Protein AF-A0A6N6MH25-F1 (afdb_monomer_lite)

InterPro domains:
  IPR009937 Putative Actinobacterial Holin-X, holin superfamily III [PF07332] (38-151)

Secondary structure (DSSP, 8-state):
--------------------GGG-S---------HHHHHHHHHHHHHHHHHHHHHHHHHHHHHHHHHHHHHHHHHHHHHHHHHHHHHHHHHHHHHHHHHHHT-HHHHHHHHHHHHHHHHHHHHHHHHHHHHHHSS--HHHHHHHHHHHHHHHTT-

Organism: NCBI:txid2615211

Sequence (155 aa):
MPGAGRAASHRPHRGTLMVDRSQAGRAPERALPSRWSLLAEALRAGGDLIGKELKLFQVEADGNLRAIAALIARFGFALILLVGGLLLLVLALVRAIGALIGSQALAALGVGGAFAAVTGIFLVLGLRRMSLDNLAPRRTERQLTRDAELVGAGE

Structure (mmCIF, N/CA/C/O backbone):
data_AF-A0A6N6MH25-F1
#
_entry.id   AF-A0A6N6MH25-F1
#
loop_
_atom_site.group_PDB
_atom_site.id
_atom_site.type_symbol
_atom_site.label_atom_id
_atom_site.label_alt_id
_atom_site.label_comp_id
_atom_site.label_asym_id
_atom_site.label_entity_id
_atom_site.label_seq_id
_atom_site.pdbx_PDB_ins_code
_atom_site.Cartn_x
_atom_site.Cartn_y
_atom_site.Cartn_z
_atom_site.occupancy
_atom_site.B_iso_or_equiv
_atom_site.auth_seq_id
_atom_site.auth_comp_id
_atom_site.auth_asym_id
_atom_site.auth_atom_id
_atom_site.pdbx_PDB_model_num
ATOM 1 N N . MET A 1 1 ? -8.049 3.208 -76.709 1.00 46.19 1 MET A N 1
ATOM 2 C CA . MET A 1 1 ? -7.773 3.736 -78.062 1.00 46.19 1 MET A CA 1
ATOM 3 C C . MET A 1 1 ? -6.367 4.334 -78.073 1.00 46.19 1 MET A C 1
ATOM 5 O O . MET A 1 1 ? -6.030 4.990 -77.095 1.00 46.19 1 MET A O 1
ATOM 9 N N . PRO A 1 2 ? -5.544 4.018 -79.086 1.00 49.69 2 PRO A N 1
ATOM 10 C CA . PRO A 1 2 ? -4.097 4.246 -79.138 1.00 49.69 2 PRO A CA 1
ATOM 11 C C . PRO A 1 2 ? -3.711 5.556 -79.853 1.00 49.69 2 PRO A C 1
ATOM 13 O O . PRO A 1 2 ? -4.458 6.049 -80.690 1.00 49.69 2 PRO A O 1
ATOM 16 N N . GLY A 1 3 ? -2.504 6.059 -79.587 1.00 51.53 3 GLY A N 1
ATOM 17 C CA . GLY A 1 3 ? -1.786 7.046 -80.411 1.00 51.53 3 GLY A CA 1
ATOM 18 C C . GLY A 1 3 ? -0.353 7.173 -79.877 1.00 51.53 3 GLY A C 1
ATOM 19 O O . GLY A 1 3 ? -0.179 7.531 -78.720 1.00 51.53 3 GLY A O 1
ATOM 20 N N . ALA A 1 4 ? 0.685 6.640 -80.538 1.00 56.06 4 ALA A N 1
ATOM 21 C CA . ALA A 1 4 ? 1.393 7.221 -81.695 1.00 56.06 4 ALA A CA 1
ATOM 22 C C . ALA A 1 4 ? 1.761 8.695 -81.423 1.00 56.06 4 ALA A C 1
ATOM 24 O O . ALA A 1 4 ? 0.868 9.506 -81.240 1.00 56.06 4 ALA A O 1
ATOM 25 N N . GLY A 1 5 ? 3.007 9.161 -81.353 1.00 52.62 5 GLY A N 1
ATOM 26 C CA . GLY A 1 5 ? 4.289 8.749 -81.927 1.00 52.62 5 GLY A CA 1
ATOM 27 C C . GLY A 1 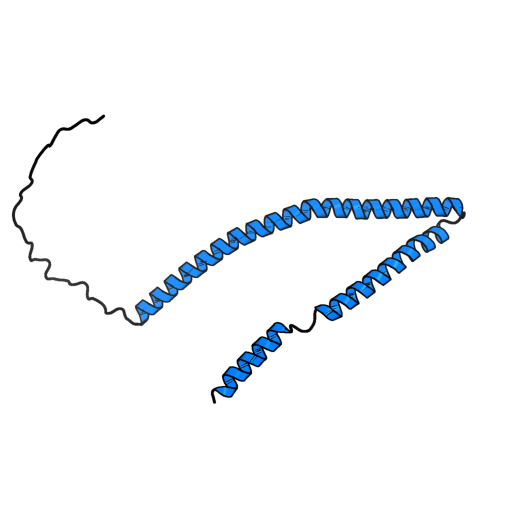5 ? 5.012 10.037 -82.385 1.00 52.62 5 GLY A C 1
ATOM 28 O O . GLY A 1 5 ? 4.321 11.000 -82.710 1.00 52.62 5 GLY A O 1
ATOM 29 N N . ARG A 1 6 ? 6.361 10.013 -82.460 1.00 53.50 6 ARG A N 1
ATOM 30 C CA . ARG A 1 6 ? 7.337 11.046 -82.938 1.00 53.50 6 ARG A CA 1
ATOM 31 C C . ARG A 1 6 ? 8.089 11.770 -81.815 1.00 53.50 6 ARG A C 1
ATOM 33 O O . ARG A 1 6 ? 7.491 12.113 -80.814 1.00 53.50 6 ARG A O 1
ATOM 40 N N . ALA A 1 7 ? 9.372 12.111 -81.916 1.00 56.28 7 ALA A N 1
ATOM 41 C CA . ALA A 1 7 ? 10.464 11.853 -82.862 1.00 56.28 7 ALA A CA 1
ATOM 42 C C . ALA A 1 7 ? 11.756 12.226 -82.095 1.00 56.28 7 ALA A C 1
ATOM 44 O O . ALA A 1 7 ? 11.779 13.221 -81.382 1.00 56.28 7 ALA A O 1
ATOM 45 N N . ALA A 1 8 ? 12.765 11.359 -82.035 1.00 56.19 8 ALA A N 1
ATOM 46 C CA . ALA A 1 8 ? 14.024 11.513 -82.769 1.00 56.19 8 ALA A CA 1
ATOM 47 C C . ALA A 1 8 ? 14.574 12.956 -82.852 1.00 56.19 8 ALA A C 1
ATOM 49 O O . ALA A 1 8 ? 14.181 13.726 -83.726 1.00 56.19 8 ALA A O 1
ATOM 50 N N . SER A 1 9 ? 15.595 13.261 -82.046 1.00 61.25 9 SER A N 1
ATOM 51 C CA . SER A 1 9 ? 16.661 14.175 -82.461 1.00 61.25 9 SER A CA 1
ATOM 52 C C . SER A 1 9 ? 18.028 13.582 -82.114 1.00 61.25 9 SER A C 1
ATOM 54 O O . SER A 1 9 ? 18.389 13.271 -80.984 1.00 61.25 9 SER A O 1
ATOM 56 N N . HIS A 1 10 ? 18.741 13.345 -83.200 1.00 50.59 10 HIS A N 1
ATOM 57 C CA . HIS A 1 10 ? 20.051 12.752 -83.344 1.00 50.59 10 HIS A CA 1
ATOM 58 C C . HIS A 1 10 ? 21.098 13.858 -83.162 1.00 50.59 10 HIS A C 1
ATOM 60 O O . HIS A 1 10 ? 20.983 14.874 -83.843 1.00 50.59 10 HIS A O 1
ATOM 66 N N . ARG A 1 11 ? 22.157 13.650 -82.364 1.00 57.56 11 ARG A N 1
ATOM 67 C CA . ARG A 1 11 ? 23.504 14.173 -82.678 1.00 57.56 11 ARG A CA 1
ATOM 68 C C . ARG A 1 11 ? 24.608 13.256 -82.129 1.00 57.56 11 ARG A C 1
ATOM 70 O O . ARG A 1 11 ? 24.576 12.923 -80.948 1.00 57.56 11 ARG A O 1
ATOM 77 N N . PRO A 1 12 ? 25.570 12.839 -82.974 1.00 58.12 12 PRO A N 1
ATOM 78 C CA . PRO A 1 12 ? 26.699 12.009 -82.580 1.00 58.12 12 PRO A CA 1
ATOM 79 C C . PRO A 1 12 ? 27.914 12.877 -82.224 1.00 58.12 12 PRO A C 1
ATOM 81 O O . PRO A 1 12 ? 28.310 13.738 -83.008 1.00 58.12 12 PRO A O 1
ATOM 84 N N . HIS A 1 13 ? 28.558 12.607 -81.090 1.00 58.47 13 HIS A N 1
ATOM 85 C CA . HIS A 1 13 ? 29.911 13.098 -80.829 1.00 58.47 13 HIS A CA 1
ATOM 86 C C . HIS A 1 13 ? 30.906 11.948 -80.963 1.00 58.47 13 HIS A C 1
ATOM 88 O O . HIS A 1 13 ? 31.065 11.107 -80.084 1.00 58.47 13 HIS A O 1
ATOM 94 N N . ARG A 1 14 ? 31.552 11.929 -82.131 1.00 59.34 14 ARG A N 1
ATOM 95 C CA . ARG A 1 14 ? 32.724 11.129 -82.472 1.00 59.34 14 ARG A CA 1
ATOM 96 C C . ARG A 1 14 ? 33.949 12.028 -82.288 1.00 59.34 14 ARG A C 1
ATOM 98 O O . ARG A 1 14 ? 34.214 12.876 -83.132 1.00 59.34 14 ARG A O 1
ATOM 105 N N . GLY A 1 15 ? 34.656 11.850 -81.179 1.00 54.72 15 GLY A N 1
ATOM 106 C CA . GLY A 1 15 ? 36.048 12.266 -80.983 1.00 54.72 15 GLY A CA 1
ATOM 107 C C . GLY A 1 15 ? 36.770 11.038 -80.439 1.00 54.72 15 GLY A C 1
ATOM 108 O O . GLY A 1 15 ? 36.525 10.629 -79.315 1.00 54.72 15 GLY A O 1
ATOM 109 N N . THR A 1 16 ? 37.316 10.196 -81.309 1.00 57.75 16 THR A N 1
ATOM 110 C CA . THR A 1 16 ? 38.733 10.221 -81.697 1.00 57.75 16 THR A CA 1
ATOM 111 C C . THR A 1 16 ? 39.652 10.063 -80.488 1.00 57.75 16 THR A C 1
ATOM 113 O O . THR A 1 16 ? 39.986 11.024 -79.811 1.00 57.75 16 THR A O 1
ATOM 116 N N . LEU A 1 17 ? 40.029 8.801 -80.264 1.00 59.94 17 LEU A N 1
ATOM 117 C CA . LEU A 1 17 ? 41.389 8.346 -79.976 1.00 59.94 17 LEU A CA 1
ATOM 118 C C . LEU A 1 17 ? 42.303 9.362 -79.282 1.00 59.94 17 LEU A C 1
ATOM 120 O O . LEU A 1 17 ? 43.058 10.078 -79.932 1.00 59.94 17 LEU A O 1
ATOM 124 N N . MET A 1 18 ? 42.363 9.265 -77.961 1.00 54.91 18 MET A N 1
ATOM 125 C CA . MET A 1 18 ? 43.648 9.316 -77.282 1.00 54.91 18 MET A CA 1
ATOM 126 C C . MET A 1 18 ? 43.574 8.373 -76.088 1.00 54.91 18 MET A C 1
ATOM 128 O O . MET A 1 18 ? 43.106 8.710 -75.006 1.00 54.91 18 MET A O 1
ATOM 132 N N . VAL A 1 19 ? 43.975 7.127 -76.345 1.00 60.50 19 VAL A N 1
ATOM 133 C CA . VAL A 1 19 ? 44.395 6.198 -75.301 1.00 60.50 19 VAL A CA 1
ATOM 134 C C . VAL A 1 19 ? 45.624 6.840 -74.672 1.00 60.50 19 VAL A C 1
ATOM 136 O O . VAL A 1 19 ? 46.734 6.702 -75.186 1.00 60.50 19 VAL A O 1
ATOM 139 N N . ASP A 1 20 ? 45.408 7.599 -73.602 1.00 53.59 20 ASP A N 1
ATOM 140 C CA . ASP A 1 20 ? 46.482 8.022 -72.723 1.00 53.59 20 ASP A CA 1
ATOM 141 C C . ASP A 1 20 ? 47.012 6.770 -72.016 1.00 53.59 20 ASP A C 1
ATOM 143 O O . ASP A 1 20 ? 46.515 6.316 -70.986 1.00 53.59 20 ASP A O 1
ATOM 147 N N . ARG A 1 21 ? 48.011 6.150 -72.647 1.00 61.94 21 ARG A N 1
ATOM 148 C CA . ARG A 1 21 ? 48.748 4.989 -72.136 1.00 61.94 21 ARG A CA 1
ATOM 149 C C . ARG A 1 21 ? 49.720 5.395 -71.008 1.00 61.94 21 ARG A C 1
ATOM 151 O O . ARG A 1 21 ? 50.564 4.599 -70.612 1.00 61.94 21 ARG A O 1
ATOM 158 N N . SER A 1 22 ? 49.567 6.594 -70.444 1.00 58.75 22 SER A N 1
ATOM 159 C CA . SER A 1 22 ? 50.408 7.158 -69.381 1.00 58.75 22 SER A CA 1
ATOM 160 C C . SER A 1 22 ? 49.827 6.985 -67.970 1.00 58.75 22 SER A C 1
ATOM 162 O O . SER A 1 22 ? 50.316 7.603 -67.032 1.00 58.75 22 SER A O 1
ATOM 164 N N . GLN A 1 23 ? 48.828 6.112 -67.780 1.00 55.09 23 GLN A N 1
ATOM 165 C CA . GLN A 1 23 ? 48.409 5.618 -66.454 1.00 55.09 23 GLN A CA 1
ATOM 166 C C . GLN A 1 23 ? 48.879 4.182 -66.152 1.00 55.09 23 GLN A C 1
ATOM 168 O O . GLN A 1 23 ? 48.331 3.495 -65.294 1.00 55.09 23 GLN A O 1
ATOM 173 N N . ALA A 1 24 ? 49.957 3.723 -66.791 1.00 55.56 24 ALA A N 1
ATOM 174 C CA . ALA A 1 24 ? 50.667 2.498 -66.407 1.00 55.56 24 ALA A CA 1
ATOM 175 C C . ALA A 1 24 ? 51.667 2.743 -65.251 1.00 55.56 24 ALA A C 1
ATOM 177 O O . ALA A 1 24 ? 52.807 2.290 -65.298 1.00 55.56 24 ALA A O 1
ATOM 178 N N . GLY A 1 25 ? 51.264 3.504 -64.227 1.00 53.22 25 GLY A N 1
ATOM 179 C CA . GLY A 1 25 ? 52.198 4.062 -63.241 1.00 53.22 25 GLY A CA 1
ATOM 180 C C . GLY A 1 25 ? 51.578 4.415 -61.893 1.00 53.22 25 GLY A C 1
ATOM 181 O O . GLY A 1 25 ? 51.850 5.488 -61.365 1.00 53.22 25 GLY A O 1
ATOM 182 N N . ARG A 1 26 ? 50.710 3.538 -61.382 1.00 55.47 26 ARG A N 1
ATOM 183 C CA . ARG A 1 26 ? 50.430 3.241 -59.962 1.00 55.47 26 ARG A CA 1
ATOM 184 C C . ARG A 1 26 ? 49.136 2.440 -59.936 1.00 55.47 26 ARG A C 1
ATOM 186 O O . ARG A 1 26 ? 48.049 2.979 -59.754 1.00 55.47 26 ARG A O 1
ATOM 193 N N . ALA A 1 27 ? 49.257 1.129 -60.141 1.00 55.00 27 ALA A N 1
ATOM 194 C CA . ALA A 1 27 ? 48.251 0.235 -59.592 1.00 55.00 27 ALA A CA 1
ATOM 195 C C . ALA A 1 27 ? 48.114 0.614 -58.106 1.00 55.00 27 ALA A C 1
ATOM 197 O O . ALA A 1 27 ? 49.155 0.723 -57.450 1.00 55.00 27 ALA A O 1
ATOM 198 N N . PRO A 1 28 ? 46.907 0.870 -57.564 1.00 53.91 28 PRO A N 1
ATOM 199 C CA . PRO A 1 28 ? 46.763 0.821 -56.125 1.00 53.91 28 PRO A CA 1
ATOM 200 C C . PRO A 1 28 ? 47.229 -0.581 -55.769 1.00 53.91 28 PRO A C 1
ATOM 202 O O . PRO A 1 28 ? 46.671 -1.570 -56.253 1.00 53.91 28 PRO A O 1
ATOM 205 N N . GLU A 1 29 ? 48.348 -0.645 -55.058 1.00 52.84 29 GLU A N 1
ATOM 206 C CA . GLU A 1 29 ? 48.833 -1.849 -54.425 1.00 52.84 29 GLU A CA 1
ATOM 207 C C . GLU A 1 29 ? 47.589 -2.478 -53.804 1.00 52.84 29 GLU A C 1
ATOM 209 O O . GLU A 1 29 ? 46.961 -1.884 -52.923 1.00 52.84 29 GLU A O 1
ATOM 214 N N . ARG A 1 30 ? 47.115 -3.598 -54.366 1.00 59.38 30 ARG A N 1
ATOM 215 C CA . ARG A 1 30 ? 46.069 -4.380 -53.721 1.00 59.38 30 ARG A CA 1
ATOM 216 C C . ARG A 1 30 ? 46.771 -4.938 -52.503 1.00 59.38 30 ARG A C 1
ATOM 218 O O . ARG A 1 30 ? 47.299 -6.045 -52.557 1.00 59.38 30 ARG A O 1
ATOM 225 N N . ALA A 1 31 ? 46.861 -4.121 -51.457 1.00 58.78 31 ALA A N 1
ATOM 226 C CA . ALA A 1 31 ? 47.206 -4.553 -50.132 1.00 58.78 31 ALA A CA 1
ATOM 227 C C . ALA A 1 31 ? 46.193 -5.653 -49.862 1.00 58.78 31 ALA A C 1
ATOM 229 O O . ALA A 1 31 ? 45.006 -5.379 -49.676 1.00 58.78 31 ALA A O 1
ATOM 230 N N . LEU A 1 32 ? 46.641 -6.902 -50.014 1.00 61.62 32 LEU A N 1
ATOM 231 C CA . LEU A 1 32 ? 45.874 -8.074 -49.639 1.00 61.62 32 LEU A CA 1
ATOM 232 C C . LEU A 1 32 ? 45.311 -7.725 -48.272 1.00 61.62 32 LEU A C 1
ATOM 234 O O . LEU A 1 32 ? 46.131 -7.374 -47.415 1.00 61.62 32 LEU A O 1
ATOM 238 N N . PRO A 1 33 ? 43.975 -7.682 -48.099 1.00 61.19 33 PRO A N 1
ATOM 239 C CA . PRO A 1 33 ? 43.392 -7.178 -46.874 1.00 61.19 33 PRO A CA 1
ATOM 240 C C . PRO A 1 33 ? 44.061 -7.941 -45.747 1.00 61.19 33 PRO A C 1
ATOM 242 O O . PRO A 1 33 ? 43.934 -9.163 -45.626 1.00 61.19 33 PRO A O 1
ATOM 245 N N . SER A 1 34 ? 44.904 -7.227 -45.001 1.00 76.38 34 SER A N 1
ATOM 246 C CA . SER A 1 34 ? 45.654 -7.838 -43.926 1.00 76.38 34 SER A CA 1
ATOM 247 C C . SER A 1 34 ? 44.606 -8.387 -42.969 1.00 76.38 34 SER A C 1
ATOM 249 O O . SER A 1 34 ? 43.530 -7.803 -42.821 1.00 76.38 34 SER A O 1
ATOM 251 N N . ARG A 1 35 ? 44.866 -9.521 -42.322 1.00 79.50 35 ARG A N 1
ATOM 252 C CA . ARG A 1 35 ? 43.915 -10.116 -41.360 1.00 79.50 35 ARG A CA 1
ATOM 253 C C . ARG A 1 35 ? 43.441 -9.086 -40.314 1.00 79.50 35 ARG A C 1
ATOM 255 O O . ARG A 1 35 ? 42.317 -9.159 -39.833 1.00 79.50 35 ARG A O 1
ATOM 262 N N . TRP A 1 36 ? 44.274 -8.077 -40.063 1.00 87.81 36 TRP A N 1
ATOM 263 C CA . TRP A 1 36 ? 43.996 -6.884 -39.269 1.00 87.81 36 TRP A CA 1
ATOM 264 C C . TRP A 1 36 ? 42.956 -5.929 -39.869 1.00 87.81 36 TRP A C 1
ATOM 266 O O . TRP A 1 36 ? 42.117 -5.423 -39.133 1.00 87.81 36 TRP A O 1
ATOM 276 N N . SER A 1 37 ? 42.961 -5.702 -41.184 1.00 83.88 37 SER A N 1
ATOM 277 C CA . SER A 1 37 ? 41.942 -4.889 -41.865 1.00 83.88 37 SER A CA 1
ATOM 278 C C . SER A 1 37 ? 40.549 -5.528 -41.833 1.00 83.88 37 SER A C 1
ATOM 280 O O . SER A 1 37 ? 39.573 -4.825 -41.603 1.00 83.88 37 SER A O 1
ATOM 282 N N . LEU A 1 38 ? 40.446 -6.859 -41.957 1.00 87.56 38 LEU A N 1
ATOM 283 C CA . LEU A 1 38 ? 39.167 -7.576 -41.837 1.00 87.56 38 LEU A CA 1
ATOM 284 C C . LEU A 1 38 ? 38.641 -7.577 -40.398 1.00 87.56 38 LEU A C 1
ATOM 286 O O . LEU A 1 38 ? 37.441 -7.438 -40.183 1.00 87.56 38 LEU A O 1
ATOM 290 N N . LEU A 1 39 ? 39.538 -7.694 -39.413 1.00 87.44 39 LEU A N 1
ATOM 291 C CA . LEU A 1 39 ? 39.191 -7.544 -38.000 1.00 87.44 39 LEU A CA 1
ATOM 292 C C . LEU A 1 39 ? 38.675 -6.130 -37.699 1.00 87.44 39 LEU A C 1
ATOM 294 O O . LEU A 1 39 ? 37.659 -5.982 -37.026 1.00 87.44 39 LEU A O 1
ATOM 298 N N . ALA A 1 40 ? 39.351 -5.098 -38.209 1.00 87.00 40 ALA A N 1
ATOM 299 C CA . ALA A 1 40 ? 38.920 -3.714 -38.044 1.00 87.00 40 ALA A CA 1
ATOM 300 C C . ALA A 1 40 ? 37.551 -3.460 -38.700 1.00 87.00 40 ALA A C 1
ATOM 302 O O . ALA A 1 40 ? 36.696 -2.817 -38.094 1.00 87.00 40 ALA A O 1
ATOM 303 N N . GLU A 1 41 ? 37.317 -4.016 -39.891 1.00 87.94 41 GLU A N 1
ATOM 304 C CA . GLU A 1 41 ? 36.035 -3.909 -40.593 1.00 87.94 41 GLU A CA 1
ATOM 305 C C . GLU A 1 41 ? 34.911 -4.655 -39.852 1.00 87.94 41 GLU A C 1
ATOM 307 O O . GLU A 1 41 ? 33.822 -4.115 -39.680 1.00 87.94 41 GLU A O 1
ATOM 312 N N . ALA A 1 42 ? 35.178 -5.857 -39.329 1.00 85.50 42 ALA A N 1
ATOM 313 C CA . ALA A 1 42 ? 34.213 -6.631 -38.546 1.00 85.50 42 ALA A CA 1
ATOM 314 C C . ALA A 1 42 ? 33.855 -5.954 -37.212 1.00 85.50 42 ALA A C 1
ATOM 316 O O . ALA A 1 42 ? 32.688 -5.941 -36.822 1.00 85.50 42 ALA A O 1
ATOM 317 N N . LEU A 1 43 ? 34.833 -5.349 -36.528 1.00 85.88 43 LEU A N 1
ATOM 318 C CA . LEU A 1 43 ? 34.595 -4.559 -35.315 1.00 85.88 43 LEU A CA 1
ATOM 319 C C . LEU A 1 43 ? 33.764 -3.309 -35.610 1.00 85.88 43 LEU A C 1
ATOM 321 O O . LEU A 1 43 ? 32.881 -2.958 -34.829 1.00 85.88 43 LEU A O 1
ATOM 325 N N . ARG A 1 44 ? 34.012 -2.655 -36.748 1.00 88.69 44 ARG A N 1
ATOM 326 C CA . ARG A 1 44 ? 33.253 -1.478 -37.175 1.00 88.69 44 ARG A CA 1
ATOM 327 C C . ARG A 1 44 ? 31.819 -1.835 -37.555 1.00 88.69 44 ARG A C 1
ATOM 329 O O . ARG A 1 44 ? 30.893 -1.210 -37.051 1.00 88.69 44 ARG A O 1
ATOM 336 N N . ALA A 1 45 ? 31.633 -2.895 -38.338 1.00 83.31 45 ALA A N 1
ATOM 337 C CA . ALA A 1 45 ? 30.317 -3.423 -38.682 1.00 83.31 45 ALA A CA 1
ATOM 338 C C . ALA A 1 45 ? 29.538 -3.898 -37.440 1.00 83.31 45 ALA A C 1
ATOM 340 O O . ALA A 1 45 ? 28.341 -3.640 -37.331 1.00 83.31 45 ALA A O 1
ATOM 341 N N . GLY A 1 46 ? 30.214 -4.540 -36.480 1.00 85.06 46 GLY A N 1
ATOM 342 C CA . GLY A 1 46 ? 29.632 -4.918 -35.190 1.00 85.06 46 GLY A CA 1
ATOM 343 C C . GLY A 1 46 ? 29.218 -3.704 -34.355 1.00 85.06 46 GLY A C 1
ATOM 344 O O . GLY A 1 46 ? 28.111 -3.677 -33.820 1.00 85.06 46 GLY A O 1
ATOM 345 N N . GLY A 1 47 ? 30.058 -2.665 -34.303 1.00 87.44 47 GLY A N 1
ATOM 346 C CA . GLY A 1 47 ? 29.740 -1.394 -33.647 1.00 87.44 47 GLY A CA 1
ATOM 347 C C . GLY A 1 47 ? 28.535 -0.684 -34.269 1.00 87.44 47 GLY A C 1
ATOM 348 O O . GLY A 1 47 ? 27.658 -0.213 -33.545 1.00 87.44 47 GLY A O 1
ATOM 349 N N . ASP A 1 48 ? 28.438 -0.677 -35.600 1.00 88.00 48 ASP A N 1
ATOM 350 C CA . ASP A 1 48 ? 27.309 -0.091 -36.329 1.00 88.00 48 ASP A CA 1
ATOM 351 C C . ASP A 1 48 ? 25.994 -0.860 -36.093 1.00 88.00 48 ASP A C 1
ATOM 353 O O . ASP A 1 48 ? 24.918 -0.253 -36.041 1.00 88.00 48 ASP A O 1
ATOM 357 N N . LEU A 1 49 ? 26.058 -2.186 -35.921 1.00 89.31 49 LEU A N 1
ATOM 358 C CA . LEU A 1 49 ? 24.905 -3.024 -35.570 1.00 89.31 49 LEU A CA 1
ATOM 359 C C . LEU A 1 49 ? 24.439 -2.771 -34.131 1.00 89.31 49 LEU A C 1
ATOM 361 O O . LEU A 1 49 ? 23.255 -2.524 -33.907 1.00 89.31 49 LEU A O 1
ATOM 365 N N . ILE A 1 50 ? 25.375 -2.739 -33.179 1.00 88.44 50 ILE A N 1
ATOM 366 C CA . ILE A 1 50 ? 25.092 -2.437 -31.769 1.00 88.44 50 ILE A CA 1
ATOM 367 C C . ILE A 1 50 ? 24.491 -1.035 -31.633 1.00 88.44 50 ILE A C 1
ATOM 369 O O . ILE A 1 50 ? 23.497 -0.852 -30.937 1.00 88.44 50 ILE A O 1
ATOM 373 N N . GLY A 1 51 ? 25.036 -0.039 -32.338 1.00 89.12 51 GLY A N 1
ATOM 374 C CA . GLY A 1 51 ? 24.496 1.321 -32.330 1.00 89.12 51 GLY A CA 1
ATOM 375 C C . GLY A 1 51 ? 23.051 1.394 -32.838 1.00 89.12 51 GLY A C 1
ATOM 376 O O . GLY A 1 51 ? 22.239 2.142 -32.288 1.00 89.12 51 GLY A O 1
ATOM 377 N N . LYS A 1 52 ? 22.698 0.594 -33.852 1.00 88.75 52 LYS A N 1
ATOM 378 C CA . LYS A 1 52 ? 21.318 0.492 -34.354 1.00 88.75 52 LYS A CA 1
ATOM 379 C C . LYS A 1 52 ? 20.385 -0.181 -33.354 1.00 88.75 52 LYS A C 1
ATOM 381 O O . LYS A 1 52 ? 19.296 0.345 -33.133 1.00 88.75 52 LYS A O 1
ATOM 386 N N . GLU A 1 53 ? 20.800 -1.286 -32.739 1.00 86.44 53 GLU A N 1
ATOM 387 C CA . GLU A 1 53 ? 19.989 -1.957 -31.718 1.00 86.44 53 GLU A CA 1
ATOM 388 C C . GLU A 1 53 ? 19.790 -1.083 -30.479 1.00 86.44 53 GLU A C 1
ATOM 390 O O . GLU A 1 53 ? 18.670 -0.976 -29.993 1.00 86.44 53 GLU A O 1
ATOM 395 N N . LEU A 1 54 ? 20.821 -0.361 -30.028 1.00 88.50 54 LEU A N 1
ATOM 396 C CA . LEU A 1 54 ? 20.702 0.593 -28.923 1.00 88.50 54 LEU A CA 1
ATOM 397 C C . LEU A 1 54 ? 19.744 1.739 -29.253 1.00 88.50 54 LEU A C 1
ATOM 399 O O . LEU A 1 54 ? 18.950 2.138 -28.405 1.00 88.50 54 LEU A O 1
ATOM 403 N N . LYS A 1 55 ? 19.783 2.261 -30.483 1.00 89.38 55 LYS A N 1
ATOM 404 C CA . LYS A 1 55 ? 18.860 3.315 -30.920 1.00 89.38 55 LYS A CA 1
ATOM 405 C C . LYS A 1 55 ? 17.416 2.816 -30.973 1.00 89.38 55 LYS A C 1
ATOM 407 O O . LYS A 1 55 ? 16.509 3.547 -30.588 1.00 89.38 55 LYS A O 1
ATOM 412 N N . LEU A 1 56 ? 17.200 1.585 -31.435 1.00 88.56 56 LEU A N 1
ATOM 413 C CA . LEU A 1 56 ? 15.874 0.972 -31.453 1.00 88.56 56 LEU A CA 1
ATOM 414 C C . LEU A 1 56 ? 15.375 0.694 -30.030 1.00 88.56 56 LEU A C 1
ATOM 416 O O . LEU A 1 56 ? 14.255 1.071 -29.696 1.00 88.56 56 LEU A O 1
ATOM 420 N N . PHE A 1 57 ? 16.242 0.145 -29.176 1.00 90.50 57 PHE A N 1
ATOM 421 C CA . PHE A 1 57 ? 15.972 -0.071 -27.759 1.00 90.50 57 PHE A CA 1
ATOM 422 C C . PHE A 1 57 ? 15.619 1.232 -27.046 1.00 90.50 57 PHE A C 1
ATOM 424 O O . PHE A 1 57 ? 14.671 1.250 -26.278 1.00 90.50 57 PHE A O 1
ATOM 431 N N . GLN A 1 58 ? 16.326 2.334 -27.309 1.00 88.75 58 GLN A N 1
ATOM 432 C CA . GLN A 1 58 ? 15.997 3.640 -26.729 1.00 88.75 58 GLN A CA 1
ATOM 433 C C . GLN A 1 58 ? 14.601 4.115 -27.143 1.00 88.75 58 GLN A C 1
ATOM 435 O O . GLN A 1 58 ? 13.833 4.555 -26.293 1.00 88.75 58 GLN A O 1
ATOM 440 N N . VAL A 1 59 ? 14.248 3.989 -28.425 1.00 88.19 59 VAL A N 1
ATOM 441 C CA . VAL A 1 59 ? 12.919 4.375 -28.927 1.00 88.19 59 VAL A CA 1
ATOM 442 C C . VAL A 1 59 ? 11.816 3.520 -28.298 1.00 88.19 59 VAL A C 1
ATOM 444 O O . VAL A 1 59 ? 10.774 4.044 -27.899 1.00 88.19 59 VAL A O 1
ATOM 447 N N . GLU A 1 60 ? 12.038 2.213 -28.182 1.00 83.88 60 GLU A N 1
ATOM 448 C CA . GLU A 1 60 ? 11.081 1.293 -27.569 1.00 83.88 60 GLU A CA 1
ATOM 449 C C . GLU A 1 60 ? 10.985 1.488 -26.049 1.00 83.88 60 GLU A C 1
ATOM 451 O O . GLU A 1 60 ? 9.883 1.532 -25.495 1.00 83.88 60 GLU A O 1
ATOM 456 N N . ALA A 1 61 ? 12.120 1.702 -25.379 1.00 85.75 61 ALA A N 1
ATOM 457 C CA . ALA A 1 61 ? 12.190 2.005 -23.957 1.00 85.75 61 ALA A CA 1
ATOM 458 C C . ALA A 1 61 ? 11.456 3.309 -23.631 1.00 85.75 61 ALA A C 1
ATOM 460 O O . ALA A 1 61 ? 10.656 3.312 -22.699 1.00 85.75 61 ALA A O 1
ATOM 461 N N . ASP A 1 62 ? 11.641 4.377 -24.413 1.00 87.19 62 ASP A N 1
ATOM 462 C CA . ASP A 1 62 ? 10.920 5.646 -24.249 1.00 87.19 62 ASP A CA 1
ATOM 463 C C . ASP A 1 62 ? 9.406 5.478 -24.438 1.00 87.19 62 ASP A C 1
ATOM 465 O O . ASP A 1 62 ? 8.609 6.043 -23.679 1.00 87.19 62 ASP A O 1
ATOM 469 N N . GLY A 1 63 ? 8.991 4.683 -25.429 1.00 84.19 63 GLY A N 1
ATOM 470 C CA . GLY A 1 63 ? 7.586 4.345 -25.655 1.00 84.19 63 GLY A CA 1
ATOM 471 C C . GLY A 1 63 ? 6.973 3.609 -24.462 1.00 84.19 63 GLY A C 1
ATOM 472 O O . GLY A 1 63 ? 5.912 3.996 -23.962 1.00 84.19 63 GLY A O 1
ATOM 473 N N . ASN A 1 64 ? 7.679 2.601 -23.949 1.00 87.50 64 ASN A N 1
ATOM 474 C CA . ASN A 1 64 ? 7.260 1.834 -22.782 1.00 87.50 64 ASN A CA 1
ATOM 475 C C . ASN A 1 64 ? 7.241 2.691 -21.502 1.00 87.50 64 ASN A C 1
ATOM 477 O O . ASN A 1 64 ? 6.286 2.627 -20.729 1.00 87.50 64 ASN A O 1
ATOM 481 N N . LEU A 1 65 ? 8.235 3.562 -21.301 1.00 87.88 65 LEU A N 1
ATOM 482 C CA . LEU A 1 65 ? 8.294 4.472 -20.153 1.00 87.88 65 LEU A CA 1
ATOM 483 C C . LEU A 1 65 ? 7.119 5.450 -20.148 1.00 87.88 65 LEU A C 1
ATOM 485 O O . LEU A 1 65 ? 6.498 5.664 -19.108 1.00 87.88 65 LEU A O 1
ATOM 489 N N . ARG A 1 66 ? 6.769 6.012 -21.310 1.00 89.25 66 ARG A N 1
ATOM 490 C CA . ARG A 1 66 ? 5.598 6.890 -21.455 1.00 89.25 66 ARG A CA 1
ATOM 491 C C . ARG A 1 66 ? 4.293 6.144 -21.185 1.00 89.25 66 ARG A C 1
ATOM 493 O O . ARG A 1 66 ? 3.408 6.700 -20.535 1.00 89.25 66 ARG A O 1
ATOM 500 N N . ALA A 1 67 ? 4.176 4.897 -21.640 1.00 88.00 67 ALA A N 1
ATOM 501 C CA . ALA A 1 67 ? 3.015 4.058 -21.356 1.00 88.00 67 ALA A CA 1
ATOM 502 C C . ALA A 1 67 ? 2.880 3.765 -19.851 1.00 88.00 67 ALA A C 1
ATOM 504 O O . ALA A 1 67 ? 1.803 3.959 -19.283 1.00 88.00 67 ALA A O 1
ATOM 505 N N . ILE A 1 68 ? 3.976 3.393 -19.181 1.00 90.06 68 ILE A N 1
ATOM 506 C CA . ILE A 1 68 ? 4.016 3.183 -17.726 1.00 90.06 68 ILE A CA 1
ATOM 507 C C . ILE A 1 68 ? 3.673 4.478 -16.983 1.00 90.06 68 ILE A C 1
ATOM 509 O O . ILE A 1 68 ? 2.843 4.457 -16.078 1.00 90.06 68 ILE A O 1
ATOM 513 N N . ALA A 1 69 ? 4.237 5.618 -17.385 1.00 89.81 69 ALA A N 1
ATOM 514 C CA . ALA A 1 69 ? 3.938 6.911 -16.774 1.00 89.81 69 ALA A CA 1
ATOM 515 C C . ALA A 1 69 ? 2.450 7.279 -16.904 1.00 89.81 69 ALA A C 1
ATOM 517 O O . ALA A 1 69 ? 1.840 7.739 -15.939 1.00 89.81 69 ALA A O 1
ATOM 518 N N . ALA A 1 70 ? 1.834 7.023 -18.062 1.00 88.75 70 ALA A N 1
ATOM 519 C CA . ALA A 1 70 ? 0.404 7.244 -18.265 1.00 88.75 70 ALA A CA 1
ATOM 520 C C . ALA A 1 70 ? -0.463 6.319 -17.391 1.00 88.75 70 ALA A C 1
ATOM 522 O O . ALA A 1 70 ? -1.499 6.752 -1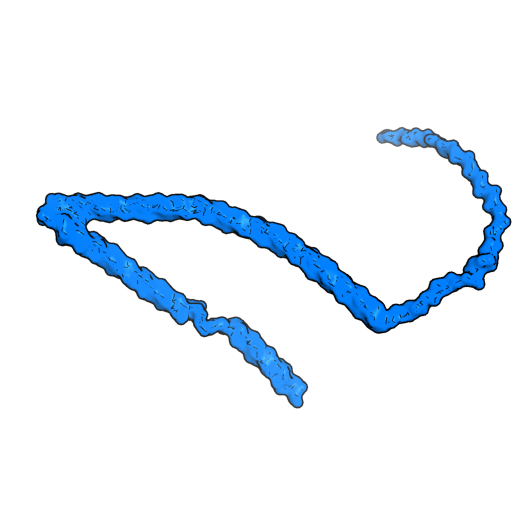6.876 1.00 88.75 70 ALA A O 1
ATOM 523 N N . LEU A 1 71 ? -0.042 5.064 -17.194 1.00 90.19 71 LEU A N 1
ATOM 524 C CA . LEU A 1 71 ? -0.697 4.140 -16.266 1.00 90.19 71 LEU A CA 1
ATOM 525 C C . LEU A 1 71 ? -0.571 4.639 -14.824 1.00 90.19 71 LEU A C 1
ATOM 527 O O . LEU A 1 71 ? -1.584 4.760 -14.141 1.00 90.19 71 LEU A O 1
ATOM 531 N N . ILE A 1 72 ? 0.630 5.008 -14.378 1.00 93.38 72 ILE A N 1
ATOM 532 C CA . ILE A 1 72 ? 0.856 5.549 -13.032 1.00 93.38 72 ILE A CA 1
ATOM 533 C C . ILE A 1 72 ? 0.035 6.820 -12.813 1.00 93.38 72 ILE A C 1
ATOM 535 O O . ILE A 1 72 ? -0.567 6.968 -11.758 1.00 93.38 72 ILE A O 1
ATOM 539 N N . ALA A 1 73 ? -0.059 7.715 -13.795 1.00 89.44 73 ALA A N 1
ATOM 540 C CA . ALA A 1 73 ? -0.855 8.931 -13.658 1.00 89.44 73 ALA A CA 1
ATOM 541 C C . ALA A 1 73 ? -2.349 8.622 -13.448 1.00 89.44 73 ALA A C 1
ATOM 543 O O . ALA A 1 73 ? -2.970 9.147 -12.524 1.00 89.44 73 ALA A O 1
ATOM 544 N N . ARG A 1 74 ? -2.928 7.735 -14.272 1.00 89.38 74 ARG A N 1
ATOM 545 C CA . ARG A 1 74 ? -4.358 7.381 -14.193 1.00 89.38 74 ARG A CA 1
ATOM 546 C C . ARG A 1 74 ? -4.684 6.564 -12.947 1.00 89.38 74 ARG A C 1
ATOM 548 O O . ARG A 1 74 ? -5.606 6.902 -12.209 1.00 89.38 74 ARG A O 1
ATOM 555 N N . PHE A 1 75 ? -3.927 5.498 -12.707 1.00 93.44 75 PHE A N 1
ATOM 556 C CA . PHE A 1 75 ? -4.169 4.596 -11.585 1.00 93.44 75 PHE A CA 1
ATOM 557 C C . PHE A 1 75 ? -3.675 5.172 -10.262 1.00 93.44 75 PHE A C 1
ATOM 559 O O . PHE A 1 75 ? -4.290 4.913 -9.238 1.00 93.44 75 PHE A O 1
ATOM 566 N N . GLY A 1 76 ? -2.626 5.992 -10.266 1.00 93.88 76 GLY A N 1
ATOM 567 C CA . GLY A 1 76 ? -2.103 6.642 -9.067 1.00 93.88 76 GLY A CA 1
ATOM 568 C C . GLY A 1 76 ? -3.104 7.622 -8.469 1.00 93.88 76 GLY A C 1
ATOM 569 O O . GLY A 1 76 ? -3.390 7.542 -7.278 1.00 93.88 76 GLY A O 1
ATOM 570 N N . PHE A 1 77 ? -3.714 8.484 -9.290 1.00 90.69 77 PHE A N 1
ATOM 571 C CA . PHE A 1 77 ? -4.759 9.389 -8.804 1.00 90.69 77 PHE A CA 1
ATOM 572 C C . PHE A 1 77 ? -5.983 8.623 -8.282 1.00 90.69 77 PHE A C 1
ATOM 574 O O . PHE A 1 77 ? -6.465 8.898 -7.182 1.00 90.69 77 PHE A O 1
ATOM 581 N N . ALA A 1 78 ? -6.445 7.613 -9.027 1.00 93.75 78 ALA A N 1
ATOM 582 C CA . ALA A 1 78 ? -7.547 6.759 -8.594 1.00 93.75 78 ALA A CA 1
ATOM 583 C C . ALA A 1 78 ? -7.231 6.020 -7.282 1.00 93.75 78 ALA A C 1
ATOM 585 O O . ALA A 1 78 ? -8.088 5.941 -6.406 1.00 93.75 78 ALA A O 1
ATOM 586 N N . LEU A 1 79 ? -6.000 5.528 -7.114 1.00 96.62 79 LEU A N 1
ATOM 587 C CA . LEU A 1 79 ? -5.551 4.838 -5.907 1.00 96.62 79 LEU A CA 1
ATOM 588 C C . LEU A 1 79 ? -5.522 5.777 -4.699 1.00 96.62 79 LEU A C 1
ATOM 590 O O . LEU A 1 79 ? -5.992 5.396 -3.631 1.00 96.62 79 LEU A O 1
ATOM 594 N N . ILE A 1 80 ? -5.032 7.009 -4.864 1.00 96.56 80 ILE A N 1
ATOM 595 C CA . ILE A 1 80 ? -5.037 8.021 -3.797 1.00 96.56 80 ILE A CA 1
ATOM 596 C C . ILE A 1 80 ? -6.472 8.316 -3.352 1.00 96.56 80 ILE A C 1
ATOM 598 O O . ILE A 1 80 ? -6.754 8.300 -2.154 1.00 96.56 80 ILE A O 1
ATOM 602 N N . LEU A 1 81 ? -7.388 8.540 -4.301 1.00 96.38 81 LEU A N 1
ATOM 603 C CA . LEU A 1 81 ? -8.797 8.783 -3.985 1.00 96.38 81 LEU A CA 1
ATOM 604 C C . LEU A 1 81 ? -9.464 7.572 -3.334 1.00 96.38 81 LEU A C 1
ATOM 606 O O . LEU A 1 81 ? -10.219 7.739 -2.380 1.00 96.38 81 LEU A O 1
ATOM 610 N N . LEU A 1 82 ? -9.175 6.364 -3.816 1.00 97.19 82 LEU A N 1
ATOM 611 C CA . LEU A 1 82 ? -9.714 5.132 -3.252 1.00 97.19 82 LEU A CA 1
ATOM 612 C C . LEU A 1 82 ? -9.258 4.946 -1.804 1.00 97.19 82 LEU A C 1
ATOM 614 O O . LEU A 1 82 ? -10.087 4.716 -0.929 1.00 97.19 82 LEU A O 1
ATOM 618 N N . VAL A 1 83 ? -7.956 5.080 -1.539 1.00 97.25 83 VAL A N 1
ATOM 619 C CA . VAL A 1 83 ? -7.396 4.937 -0.190 1.00 97.25 83 VAL A CA 1
ATOM 620 C C . VAL A 1 83 ? -7.919 6.045 0.722 1.00 97.25 83 VAL A C 1
ATOM 622 O O . VAL A 1 83 ? -8.410 5.753 1.809 1.00 97.25 83 VAL A O 1
ATOM 625 N N . GLY A 1 84 ? -7.889 7.304 0.278 1.00 98.12 84 GLY A N 1
ATOM 626 C CA . GLY A 1 84 ? -8.400 8.435 1.054 1.00 98.12 84 GLY A CA 1
ATOM 627 C C . GLY A 1 84 ? -9.893 8.309 1.368 1.00 98.12 84 GLY A C 1
ATOM 628 O O . GLY A 1 84 ? -10.302 8.460 2.518 1.00 98.12 84 GLY A O 1
ATOM 629 N N . GLY A 1 85 ? -10.706 7.963 0.369 1.00 98.25 85 GLY A N 1
ATOM 630 C CA . GLY A 1 85 ? -12.139 7.730 0.529 1.00 98.25 85 GLY A CA 1
ATOM 631 C C . GLY A 1 85 ? -12.442 6.557 1.458 1.00 98.25 85 GLY A C 1
ATOM 632 O O . GLY A 1 85 ? -13.309 6.673 2.322 1.00 98.25 85 GLY A O 1
ATOM 633 N N . LEU A 1 86 ? -11.691 5.457 1.351 1.00 97.69 86 LEU A N 1
ATOM 634 C CA . LEU A 1 86 ? -11.834 4.310 2.246 1.00 97.69 86 LEU A CA 1
ATOM 635 C C . LEU A 1 86 ? -11.497 4.679 3.697 1.00 97.69 86 LEU A C 1
ATOM 637 O O . LEU A 1 86 ? -12.233 4.292 4.600 1.00 97.69 86 LEU A O 1
ATOM 641 N N . LEU A 1 87 ? -10.444 5.469 3.933 1.00 97.38 87 LEU A N 1
ATOM 642 C CA . LEU A 1 87 ? -10.104 5.964 5.272 1.00 97.38 87 LEU A CA 1
ATOM 643 C C . LEU A 1 87 ? -11.221 6.839 5.855 1.00 97.38 87 LEU A C 1
ATOM 645 O O . LEU A 1 87 ? -11.599 6.665 7.015 1.00 97.38 87 LEU A O 1
ATOM 649 N N . LEU A 1 88 ? -11.784 7.745 5.048 1.00 98.50 88 LEU A N 1
ATOM 650 C CA . LEU A 1 88 ? -12.931 8.558 5.457 1.00 98.50 88 LEU A CA 1
ATOM 651 C C . LEU A 1 88 ? -14.156 7.692 5.769 1.00 98.50 88 LEU A C 1
ATOM 653 O O . LEU A 1 88 ? -14.846 7.948 6.755 1.00 98.50 88 LEU A O 1
ATOM 657 N N . LEU A 1 89 ? -14.402 6.648 4.977 1.00 98.19 89 LEU A N 1
ATOM 658 C CA . LEU A 1 89 ? -15.518 5.729 5.176 1.00 98.19 89 LEU A CA 1
ATOM 659 C C . LEU A 1 89 ? -15.349 4.891 6.449 1.00 98.19 89 LEU A C 1
ATOM 661 O O . LEU A 1 89 ? -16.301 4.751 7.212 1.00 98.19 89 LEU A O 1
ATOM 665 N N . VAL A 1 90 ? -14.139 4.405 6.735 1.00 97.81 90 VAL A N 1
ATOM 666 C CA . VAL A 1 90 ? -13.819 3.724 7.999 1.00 97.81 90 VAL A CA 1
ATOM 667 C C . VAL A 1 90 ? -14.022 4.668 9.185 1.00 97.81 90 VAL A C 1
ATOM 669 O O . VAL A 1 90 ? -14.651 4.282 10.168 1.00 97.81 90 VAL A O 1
ATOM 672 N N . LEU A 1 91 ? -13.565 5.921 9.093 1.00 98.06 91 LEU A N 1
ATOM 673 C CA . LEU A 1 91 ? -13.773 6.911 10.152 1.00 98.06 91 LEU A CA 1
ATOM 674 C C . LEU A 1 91 ? -15.263 7.208 10.374 1.00 98.06 91 LEU A C 1
ATOM 676 O O . LEU A 1 91 ? -15.717 7.273 11.519 1.00 98.06 91 LEU A O 1
ATOM 680 N N . ALA A 1 92 ? -16.028 7.370 9.295 1.00 98.44 92 ALA A N 1
ATOM 681 C CA . ALA A 1 92 ? -17.470 7.572 9.358 1.00 98.44 92 ALA A CA 1
ATOM 682 C C . ALA A 1 92 ? -18.177 6.365 9.991 1.00 98.44 92 ALA A C 1
ATOM 684 O O . ALA A 1 92 ? -19.031 6.544 10.857 1.00 98.44 92 ALA A O 1
ATOM 685 N N . LEU A 1 93 ? -17.771 5.145 9.631 1.00 98.31 93 LEU A N 1
ATOM 686 C CA . LEU A 1 93 ? -18.306 3.908 10.194 1.00 98.31 93 LEU A CA 1
ATOM 687 C C . LEU A 1 93 ? -18.016 3.792 11.695 1.00 98.31 93 LEU A C 1
ATOM 689 O O . LEU A 1 93 ? -18.917 3.484 12.471 1.00 98.31 93 LEU A O 1
ATOM 693 N N . VAL A 1 94 ? -16.788 4.099 12.121 1.00 98.38 94 VAL A N 1
ATOM 694 C CA . VAL A 1 94 ? -16.417 4.134 13.544 1.00 98.38 94 VAL A CA 1
ATOM 695 C C . VAL A 1 94 ? -17.277 5.136 14.308 1.00 98.38 94 VAL A C 1
ATOM 697 O O . VAL A 1 94 ? -17.751 4.819 15.396 1.00 98.38 94 VAL A O 1
ATOM 700 N N . ARG A 1 95 ? -17.519 6.329 13.750 1.00 98.31 95 ARG A N 1
ATOM 701 C CA . ARG A 1 95 ? -18.391 7.334 14.379 1.00 98.31 95 ARG A CA 1
ATOM 702 C C . ARG A 1 95 ? -19.845 6.873 14.447 1.00 98.31 95 ARG A C 1
ATOM 704 O O . ARG A 1 95 ? -20.470 7.042 15.487 1.00 98.31 95 ARG A O 1
ATOM 711 N N . ALA A 1 96 ? -20.363 6.265 13.381 1.00 98.25 96 ALA A N 1
ATOM 712 C CA . ALA A 1 96 ? -21.724 5.739 13.341 1.00 98.25 96 ALA A CA 1
ATOM 713 C C . ALA A 1 96 ? -21.931 4.641 14.396 1.00 98.25 96 ALA A C 1
ATOM 715 O O . ALA A 1 96 ? -22.842 4.730 15.214 1.00 98.25 96 ALA A O 1
ATOM 716 N N . ILE A 1 97 ? -21.038 3.650 14.446 1.00 98.19 97 ILE A N 1
ATOM 717 C CA . ILE A 1 97 ? -21.090 2.576 15.448 1.00 98.19 97 ILE A CA 1
ATOM 718 C C . ILE A 1 97 ? -20.858 3.139 16.857 1.00 98.19 97 ILE A C 1
ATOM 720 O O . ILE A 1 97 ? -21.540 2.747 17.800 1.00 98.19 97 ILE A O 1
ATOM 724 N N . GLY A 1 98 ? -19.936 4.092 17.004 1.00 98.38 98 GLY A N 1
ATOM 725 C CA . GLY A 1 98 ? -19.666 4.766 18.271 1.00 98.38 98 GLY A CA 1
ATOM 726 C C . GLY A 1 98 ? -20.893 5.486 18.829 1.00 98.38 98 GLY A C 1
ATOM 727 O O . GLY A 1 98 ? -21.133 5.409 20.030 1.00 98.38 98 GLY A O 1
ATOM 728 N N . ALA A 1 99 ? -21.698 6.115 17.968 1.00 97.94 99 ALA A N 1
ATOM 729 C CA . ALA A 1 99 ? -22.960 6.742 18.355 1.00 97.94 99 ALA A CA 1
ATOM 730 C C . ALA A 1 99 ? -24.026 5.716 18.782 1.00 97.94 99 ALA A C 1
ATOM 732 O O . ALA A 1 99 ? -24.791 5.992 19.701 1.00 97.94 99 ALA A O 1
ATOM 733 N N . LEU A 1 100 ? -24.055 4.531 18.162 1.00 97.50 100 LEU A N 1
ATOM 734 C CA . LEU A 1 100 ? -24.988 3.452 18.518 1.00 97.50 100 LEU A CA 1
ATOM 735 C C . LEU A 1 100 ? -24.632 2.773 19.849 1.00 97.50 100 LEU A C 1
ATOM 737 O O . LEU A 1 100 ? -25.521 2.451 20.630 1.00 97.50 100 LEU A O 1
ATOM 741 N N . ILE A 1 101 ? -23.343 2.536 20.100 1.00 97.12 101 ILE A N 1
ATOM 742 C CA . ILE A 1 101 ? -22.859 1.776 21.269 1.00 97.12 101 ILE A CA 1
ATOM 743 C C . ILE A 1 101 ? -22.493 2.712 22.441 1.00 97.12 101 ILE A C 1
ATOM 745 O O . ILE A 1 101 ? -22.237 2.260 23.554 1.00 97.12 101 ILE A O 1
ATOM 749 N N . GLY A 1 102 ? -22.459 4.030 22.219 1.00 97.69 102 GLY A N 1
ATOM 750 C CA . GLY A 1 102 ? -22.087 5.027 23.230 1.00 97.69 102 GLY A CA 1
ATOM 751 C C . GLY A 1 102 ? -20.586 5.072 23.542 1.00 97.69 102 GLY A C 1
ATOM 752 O O . GLY A 1 102 ? -20.168 5.728 24.493 1.00 97.69 102 GLY A O 1
ATOM 753 N N . SER A 1 103 ? -19.756 4.382 22.755 1.00 97.50 103 SER A N 1
ATOM 754 C CA . SER A 1 103 ? -18.303 4.355 22.929 1.00 97.50 103 SER A CA 1
ATOM 755 C C . SER A 1 103 ? -17.584 4.318 21.588 1.00 97.50 103 SER A C 1
ATOM 757 O O . SER A 1 103 ? -17.535 3.297 20.897 1.00 97.50 103 SER A O 1
ATOM 759 N N . GLN A 1 104 ? -16.959 5.442 21.237 1.00 96.50 104 GLN A N 1
ATOM 760 C CA . GLN A 1 104 ? -16.152 5.545 20.022 1.00 96.50 104 GLN A CA 1
ATOM 761 C C . GLN A 1 104 ? -14.889 4.671 20.093 1.00 96.50 104 GLN A C 1
ATOM 763 O O . GLN A 1 104 ? -14.434 4.174 19.066 1.00 96.50 104 GLN A O 1
ATOM 768 N N . ALA A 1 105 ? -14.343 4.441 21.293 1.00 97.50 105 ALA A N 1
ATOM 769 C CA . ALA A 1 105 ? -13.159 3.606 21.487 1.00 97.50 105 ALA A CA 1
ATOM 770 C C . ALA A 1 105 ? -13.440 2.130 21.163 1.00 97.50 105 ALA A C 1
ATOM 772 O O . ALA A 1 105 ? -12.682 1.508 20.421 1.00 97.50 105 ALA A O 1
ATOM 773 N N . LEU A 1 106 ? -14.559 1.585 21.655 1.00 97.69 106 LEU A N 1
ATOM 774 C CA . LEU A 1 106 ? -14.954 0.203 21.361 1.00 97.69 106 LEU A CA 1
ATOM 775 C C . LEU A 1 106 ? -15.295 0.019 19.877 1.00 97.69 106 LEU A C 1
ATOM 777 O O . LEU A 1 106 ? -14.892 -0.973 19.272 1.00 97.69 106 LEU A O 1
ATOM 781 N N . ALA A 1 107 ? -15.962 1.005 19.269 1.00 97.88 107 ALA A N 1
ATOM 782 C CA . ALA A 1 107 ? -16.231 1.008 17.834 1.00 97.88 107 ALA A CA 1
ATOM 783 C C . ALA A 1 107 ? -14.938 1.007 17.000 1.00 97.88 107 ALA A C 1
ATOM 785 O O . ALA A 1 107 ? -14.806 0.221 16.062 1.00 97.88 107 ALA A O 1
ATOM 786 N N . ALA A 1 108 ? -13.965 1.851 17.361 1.00 97.69 108 ALA A N 1
ATOM 787 C CA . ALA A 1 108 ? -12.673 1.926 16.683 1.00 97.69 108 ALA A CA 1
ATOM 788 C C . ALA A 1 108 ? -11.892 0.610 16.788 1.00 97.69 108 ALA A C 1
ATOM 790 O O . ALA A 1 108 ? -11.359 0.141 15.782 1.00 97.69 108 ALA A O 1
ATOM 791 N N . LEU A 1 109 ? -11.867 -0.011 17.972 1.00 98.19 109 LEU A N 1
ATOM 792 C CA . LEU A 1 109 ? -11.224 -1.311 18.179 1.00 98.19 109 LEU A CA 1
ATOM 793 C C . LEU A 1 109 ? -11.893 -2.420 17.363 1.00 98.19 109 LEU A C 1
ATOM 795 O O . LEU A 1 109 ? -11.193 -3.219 16.750 1.00 98.19 109 LEU A O 1
ATOM 799 N N . GLY A 1 110 ? -13.227 -2.452 17.306 1.00 97.75 110 GLY A N 1
ATOM 800 C CA . GLY A 1 110 ? -13.962 -3.453 16.531 1.00 97.75 110 GLY A CA 1
ATOM 801 C C . GLY A 1 110 ? -13.727 -3.322 15.026 1.00 97.75 110 GLY A C 1
ATOM 802 O O . GLY A 1 110 ? -13.332 -4.286 14.372 1.00 97.75 110 GLY A O 1
ATOM 803 N N . VAL A 1 111 ? -13.920 -2.121 14.471 1.00 97.81 111 VAL A N 1
ATOM 804 C CA . VAL A 1 111 ? -13.751 -1.876 13.028 1.00 97.81 111 VAL A CA 1
ATOM 805 C C . VAL A 1 111 ? -12.286 -2.016 12.622 1.00 97.81 111 VAL A C 1
ATOM 807 O O . VAL A 1 111 ? -11.972 -2.751 11.686 1.00 97.81 111 VAL A O 1
ATOM 810 N N . GLY A 1 112 ? -11.377 -1.353 13.341 1.00 97.3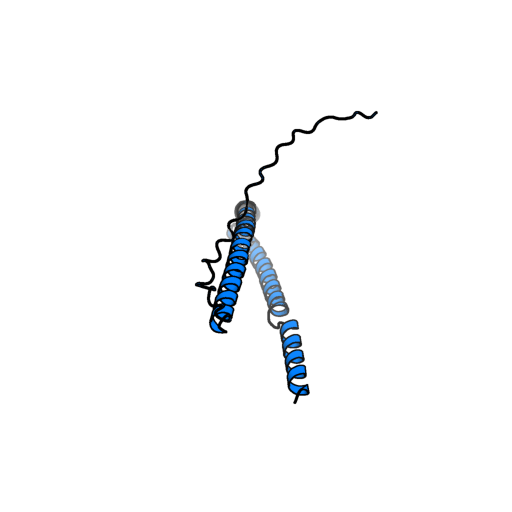8 112 GLY A N 1
ATOM 811 C CA . GLY A 1 112 ? -9.943 -1.426 13.069 1.00 97.38 112 GLY A CA 1
ATOM 812 C C . GLY A 1 112 ? -9.402 -2.845 13.233 1.00 97.38 112 GLY A C 1
ATOM 813 O O . GLY A 1 112 ? -8.663 -3.321 12.375 1.00 97.38 112 GLY A O 1
ATOM 814 N N . GLY A 1 113 ? -9.834 -3.553 14.279 1.00 97.88 113 GLY A N 1
ATOM 815 C CA . GLY A 1 113 ? -9.481 -4.950 14.519 1.00 97.88 113 GLY A CA 1
ATOM 816 C C . GLY A 1 113 ? -9.963 -5.885 13.410 1.00 97.88 113 GLY A C 1
ATOM 817 O O . GLY A 1 113 ? -9.193 -6.725 12.950 1.00 97.88 113 GLY A O 1
ATOM 818 N N . ALA A 1 114 ? -11.191 -5.708 12.912 1.00 97.69 114 ALA A N 1
ATOM 819 C CA . ALA A 1 114 ? -11.709 -6.493 11.792 1.00 97.69 114 ALA A CA 1
ATOM 820 C C . ALA A 1 114 ? -10.893 -6.271 10.506 1.00 97.69 114 ALA A C 1
ATOM 822 O O . ALA A 1 114 ? -10.492 -7.236 9.851 1.00 97.69 114 ALA A O 1
ATOM 823 N N . PHE A 1 115 ? -10.579 -5.015 10.172 1.00 97.19 115 PHE A N 1
ATOM 824 C CA . PHE A 1 115 ? -9.720 -4.696 9.027 1.00 97.19 115 PHE A CA 1
ATOM 825 C C . PHE A 1 115 ? -8.305 -5.264 9.194 1.00 97.19 115 PHE A C 1
ATOM 827 O O . PHE A 1 115 ? -7.754 -5.818 8.239 1.00 97.19 115 PHE A O 1
ATOM 834 N N . ALA A 1 116 ? -7.727 -5.181 10.395 1.00 97.00 116 ALA A N 1
ATOM 835 C CA . ALA A 1 116 ? -6.416 -5.748 10.698 1.00 97.00 116 ALA A CA 1
ATOM 836 C C . ALA A 1 116 ? -6.405 -7.278 10.554 1.00 97.00 116 ALA A C 1
ATOM 838 O O . ALA A 1 116 ? -5.476 -7.826 9.964 1.00 97.00 116 ALA A O 1
ATOM 839 N N . ALA A 1 117 ? -7.454 -7.965 11.016 1.00 98.25 117 ALA A N 1
ATOM 840 C CA . ALA A 1 117 ? -7.587 -9.413 10.882 1.00 98.25 117 ALA A CA 1
ATOM 841 C C . ALA A 1 117 ? -7.655 -9.843 9.410 1.00 98.25 117 ALA A C 1
ATOM 843 O O . ALA A 1 117 ? -6.887 -10.705 8.982 1.00 98.25 117 ALA A O 1
ATOM 844 N N . VAL A 1 118 ? -8.516 -9.198 8.615 1.00 97.62 118 VAL A N 1
ATOM 845 C CA . VAL A 1 118 ? -8.617 -9.462 7.171 1.00 97.62 118 VAL A CA 1
ATOM 846 C C . VAL A 1 118 ? -7.278 -9.193 6.484 1.00 97.62 118 VAL A C 1
ATOM 848 O O . VAL A 1 118 ? -6.781 -10.046 5.749 1.00 97.62 118 VAL A O 1
ATOM 851 N N . THR A 1 119 ? -6.645 -8.055 6.776 1.00 96.44 119 THR A N 1
ATOM 852 C CA . THR A 1 119 ? -5.327 -7.699 6.226 1.00 96.44 119 THR A CA 1
ATOM 853 C C . THR A 1 119 ? -4.271 -8.748 6.574 1.00 96.44 1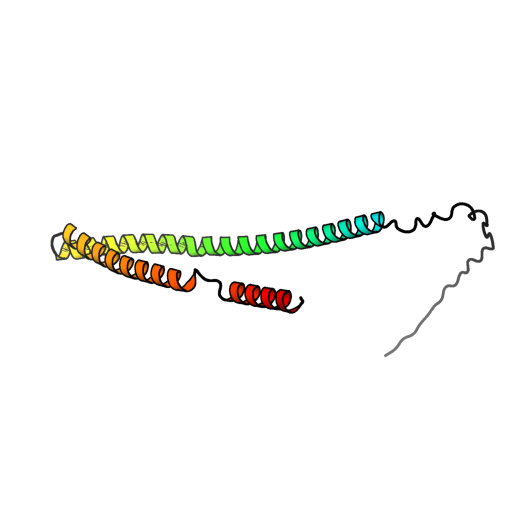19 THR A C 1
ATOM 855 O O . THR A 1 119 ? -3.523 -9.173 5.696 1.00 96.44 119 THR A O 1
ATOM 858 N N . GLY A 1 120 ? -4.237 -9.221 7.822 1.00 97.81 120 GLY A N 1
ATOM 859 C CA . GLY A 1 120 ? -3.329 -10.279 8.264 1.00 97.81 120 GLY A CA 1
ATOM 860 C C . GLY A 1 120 ? -3.525 -11.586 7.492 1.00 97.81 120 GLY A C 1
ATOM 861 O O . GLY A 1 120 ? -2.542 -12.190 7.062 1.00 97.81 120 GLY A O 1
ATOM 862 N N . ILE A 1 121 ? -4.775 -11.992 7.237 1.00 97.56 121 ILE A N 1
ATOM 863 C CA . ILE A 1 121 ? -5.087 -13.182 6.427 1.00 97.56 121 ILE A CA 1
ATOM 864 C C . ILE A 1 121 ? -4.537 -13.022 5.007 1.00 97.56 121 ILE A C 1
ATOM 866 O O . ILE A 1 121 ? -3.803 -13.890 4.534 1.00 97.56 121 ILE A O 1
ATOM 870 N N . PHE A 1 122 ? -4.844 -11.908 4.337 1.00 96.88 122 PHE A N 1
ATOM 871 C CA . PHE A 1 122 ? -4.357 -11.651 2.978 1.00 96.88 122 PHE A CA 1
ATOM 872 C C . PHE A 1 122 ? -2.832 -11.583 2.911 1.00 96.88 122 PHE A C 1
ATOM 874 O O . PHE A 1 122 ? -2.245 -12.128 1.977 1.00 96.88 122 PHE A O 1
ATOM 881 N N . LEU A 1 123 ? -2.186 -10.975 3.908 1.00 96.31 123 LEU A N 1
ATOM 882 C CA . LEU A 1 123 ? -0.732 -10.903 3.989 1.00 96.31 123 LEU A CA 1
ATOM 883 C C . LEU A 1 123 ? -0.117 -12.302 4.084 1.00 96.31 123 LEU A C 1
ATOM 885 O O . LEU A 1 123 ? 0.772 -12.637 3.304 1.00 96.31 123 LEU A O 1
ATOM 889 N N . VAL A 1 124 ? -0.623 -13.149 4.983 1.00 96.31 124 VAL A N 1
ATOM 890 C CA . VAL A 1 124 ? -0.137 -14.527 5.132 1.00 96.31 124 VAL A CA 1
ATOM 891 C C . VAL A 1 124 ? -0.372 -15.337 3.856 1.00 96.31 124 VAL A C 1
ATOM 893 O O . VAL A 1 124 ? 0.531 -16.049 3.417 1.00 96.31 124 VAL A O 1
ATOM 896 N N . LEU A 1 125 ? -1.548 -15.228 3.233 1.00 94.62 125 LEU A N 1
ATOM 897 C CA . LEU A 1 125 ? -1.845 -15.912 1.970 1.00 94.62 125 LEU A CA 1
ATOM 898 C C . LEU A 1 125 ? -0.930 -15.439 0.832 1.00 94.62 125 LEU A C 1
ATOM 900 O O . LEU A 1 125 ? -0.421 -16.265 0.073 1.00 94.62 125 LEU A O 1
ATOM 904 N N . GLY A 1 126 ? -0.685 -14.131 0.737 1.00 90.81 126 GLY A N 1
ATOM 905 C CA . GLY A 1 126 ? 0.221 -13.539 -0.244 1.00 90.81 126 GLY A CA 1
ATOM 906 C C . GLY A 1 126 ? 1.656 -14.034 -0.073 1.00 90.81 126 GLY A C 1
ATOM 907 O O . GLY A 1 126 ? 2.256 -14.519 -1.032 1.00 90.81 126 GLY A O 1
ATOM 908 N N . LEU A 1 127 ? 2.170 -14.005 1.160 1.00 91.19 127 LEU A N 1
ATOM 909 C CA . LEU A 1 127 ? 3.506 -14.508 1.491 1.00 91.19 127 LEU A CA 1
ATOM 910 C C . LEU A 1 127 ? 3.646 -16.004 1.182 1.00 91.19 127 LEU A C 1
ATOM 912 O O . LEU A 1 127 ? 4.636 -16.418 0.581 1.00 91.19 127 LEU A O 1
ATOM 916 N N . ARG A 1 128 ? 2.633 -16.815 1.520 1.00 88.62 128 ARG A N 1
ATOM 917 C CA . ARG A 1 128 ? 2.613 -18.253 1.202 1.00 88.62 128 ARG A CA 1
ATOM 918 C C . ARG A 1 128 ? 2.660 -18.507 -0.301 1.00 88.62 128 ARG A C 1
ATOM 920 O O . ARG A 1 128 ? 3.399 -19.381 -0.748 1.00 88.62 128 ARG A O 1
ATOM 927 N N . ARG A 1 129 ? 1.915 -17.737 -1.094 1.00 84.06 129 ARG A N 1
ATOM 928 C CA . ARG A 1 129 ? 1.900 -17.893 -2.553 1.00 84.06 129 ARG A CA 1
ATOM 929 C C . ARG A 1 129 ? 3.232 -17.494 -3.184 1.00 84.06 129 ARG A C 1
ATOM 931 O O . ARG A 1 129 ? 3.755 -18.235 -4.006 1.00 84.06 129 ARG A O 1
ATOM 938 N N . MET A 1 130 ? 3.838 -16.401 -2.717 1.00 80.62 130 MET A N 1
ATOM 939 C CA . MET A 1 130 ? 5.189 -16.018 -3.135 1.00 80.62 130 MET A CA 1
ATOM 940 C C . MET A 1 130 ? 6.216 -17.101 -2.780 1.00 80.62 130 MET A C 1
ATOM 942 O O . MET A 1 130 ? 7.028 -17.451 -3.624 1.00 80.62 130 MET A O 1
ATOM 946 N N . SER A 1 131 ? 6.157 -17.707 -1.589 1.00 67.69 131 SER A N 1
ATOM 947 C CA . SER A 1 131 ? 7.110 -18.765 -1.210 1.00 67.69 131 SER A CA 1
ATOM 948 C C . SER A 1 131 ? 7.032 -20.041 -2.061 1.00 67.69 131 SER A C 1
ATOM 950 O O . SER A 1 131 ? 8.020 -20.764 -2.145 1.00 67.69 131 SER A O 1
ATOM 952 N N . LEU A 1 132 ? 5.896 -20.312 -2.711 1.00 58.69 132 LEU A N 1
ATOM 953 C CA . LEU A 1 132 ? 5.720 -21.484 -3.576 1.00 58.69 132 LEU A CA 1
ATOM 954 C C . LEU A 1 132 ? 6.109 -21.202 -5.034 1.00 58.69 132 LEU A C 1
ATOM 956 O O . LEU A 1 132 ? 6.594 -22.105 -5.717 1.00 58.69 132 LEU A O 1
ATOM 960 N N . ASP A 1 133 ? 5.945 -19.956 -5.484 1.00 59.97 133 ASP A N 1
ATOM 961 C CA . ASP A 1 133 ? 6.154 -19.570 -6.881 1.00 59.97 133 ASP A CA 1
ATOM 962 C C . ASP A 1 133 ? 7.539 -18.930 -7.160 1.00 59.97 133 ASP A C 1
ATOM 964 O O . ASP A 1 133 ? 7.925 -18.856 -8.325 1.00 59.97 133 ASP A O 1
ATOM 968 N N . ASN A 1 134 ? 8.325 -18.511 -6.145 1.00 58.34 134 ASN A N 1
ATOM 969 C CA . ASN A 1 134 ? 9.531 -17.673 -6.353 1.00 58.34 134 ASN A CA 1
ATOM 970 C C . ASN A 1 134 ? 10.939 -18.282 -6.172 1.00 58.34 134 ASN A C 1
ATOM 972 O O . ASN A 1 134 ? 11.889 -17.534 -6.386 1.00 58.34 134 ASN A O 1
ATOM 976 N N . LEU A 1 135 ? 11.168 -19.548 -5.791 1.00 55.38 135 LEU A N 1
ATOM 977 C CA . LEU A 1 135 ? 12.546 -19.950 -5.398 1.00 55.38 135 LEU A CA 1
ATOM 978 C C . LEU A 1 135 ? 13.230 -21.102 -6.143 1.00 55.38 135 LEU A C 1
ATOM 980 O O . LEU A 1 135 ? 14.379 -21.391 -5.832 1.00 55.38 135 LEU A O 1
ATOM 984 N N . ALA A 1 136 ? 12.629 -21.704 -7.167 1.00 61.66 136 ALA A N 1
ATOM 985 C CA . ALA A 1 136 ? 13.371 -22.645 -8.013 1.00 61.66 136 ALA A CA 1
ATOM 986 C C . ALA A 1 136 ? 13.028 -22.434 -9.493 1.00 61.66 136 ALA A C 1
ATOM 988 O O . ALA A 1 136 ? 11.922 -22.795 -9.921 1.00 61.66 136 ALA A O 1
ATOM 989 N N . PRO A 1 137 ? 13.935 -21.856 -10.307 1.00 60.69 137 PRO A N 1
ATOM 990 C CA . PRO A 1 137 ? 13.757 -21.796 -11.748 1.00 60.69 137 PRO A CA 1
ATOM 991 C C . PRO A 1 137 ? 13.854 -23.212 -12.335 1.00 60.69 137 PRO A C 1
ATOM 993 O O . PRO A 1 137 ? 14.890 -23.643 -12.833 1.00 60.69 137 PRO A O 1
ATOM 996 N N . ARG A 1 138 ? 12.727 -23.937 -12.349 1.00 63.50 138 ARG A N 1
ATOM 997 C CA . ARG A 1 138 ? 12.662 -25.327 -12.837 1.00 63.50 138 ARG A CA 1
ATOM 998 C C . ARG A 1 138 ? 13.077 -25.482 -14.302 1.00 63.50 138 ARG A C 1
ATOM 1000 O O . ARG A 1 138 ? 13.273 -26.607 -14.749 1.00 63.50 138 ARG A O 1
ATOM 1007 N N . ARG A 1 139 ? 13.091 -24.404 -15.095 1.00 66.50 139 ARG A N 1
ATOM 1008 C CA . ARG A 1 139 ? 13.528 -24.440 -16.502 1.00 66.50 139 ARG A CA 1
ATOM 1009 C C . ARG A 1 139 ? 15.034 -24.262 -16.649 1.00 66.50 139 ARG A C 1
ATOM 1011 O O . ARG A 1 139 ? 15.616 -24.987 -17.444 1.00 66.50 139 ARG A O 1
ATOM 1018 N N . THR A 1 140 ? 15.638 -23.376 -15.861 1.00 73.31 140 THR A N 1
ATOM 1019 C CA . THR A 1 140 ? 17.086 -23.141 -15.880 1.00 73.31 140 THR A CA 1
ATOM 1020 C C . THR A 1 140 ? 17.839 -24.364 -15.374 1.00 73.31 140 THR A C 1
ATOM 1022 O O . THR A 1 140 ? 18.791 -24.785 -16.015 1.00 73.31 140 THR A O 1
ATOM 1025 N N . GLU A 1 141 ? 17.350 -25.015 -14.313 1.00 74.31 141 GLU A N 1
ATOM 1026 C CA . GLU A 1 141 ? 17.913 -26.291 -13.847 1.00 74.31 141 GLU A CA 1
ATOM 1027 C C . GLU A 1 141 ? 17.888 -27.351 -14.950 1.00 74.31 141 GLU A C 1
ATOM 1029 O O . GLU A 1 141 ? 18.913 -27.932 -15.277 1.00 74.31 141 GLU A O 1
ATOM 1034 N N . ARG A 1 142 ? 16.737 -27.541 -15.607 1.00 75.38 142 ARG A N 1
ATOM 1035 C CA . ARG A 1 142 ? 16.596 -28.534 -16.683 1.00 75.38 142 ARG A CA 1
A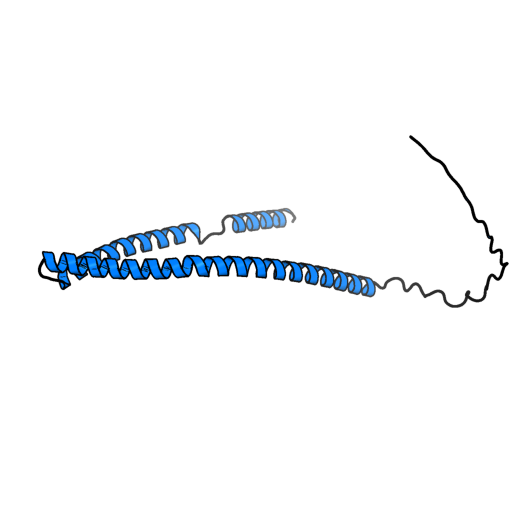TOM 1036 C C . ARG A 1 142 ? 17.463 -28.240 -17.908 1.00 75.38 142 ARG A C 1
ATOM 1038 O O . ARG A 1 142 ? 17.857 -29.182 -18.587 1.00 75.38 142 ARG A O 1
ATOM 1045 N N . GLN A 1 143 ? 17.716 -26.971 -18.217 1.00 80.31 143 GLN A N 1
ATOM 1046 C CA . GLN A 1 143 ? 18.596 -26.584 -19.322 1.00 80.31 143 GLN A CA 1
ATOM 1047 C C . GLN A 1 143 ? 20.064 -26.826 -18.965 1.00 80.31 143 GLN A C 1
ATOM 1049 O O . GLN A 1 143 ? 20.761 -27.469 -19.736 1.00 80.31 143 GLN A O 1
ATOM 1054 N N . LEU A 1 144 ? 20.491 -26.447 -17.758 1.00 81.56 144 LEU A N 1
ATOM 1055 C CA . LEU A 1 144 ? 21.852 -26.704 -17.281 1.00 81.56 144 LEU A CA 1
ATOM 1056 C C . LEU A 1 144 ? 22.154 -28.203 -17.150 1.00 81.56 144 LEU A C 1
ATOM 1058 O O . LEU A 1 144 ? 23.242 -28.634 -17.515 1.00 81.56 144 LEU A O 1
ATOM 1062 N N . THR A 1 145 ? 21.197 -29.011 -16.677 1.00 82.56 145 THR A N 1
ATOM 1063 C CA . THR A 1 145 ? 21.364 -30.472 -16.605 1.00 82.56 145 THR A CA 1
ATOM 1064 C C . THR A 1 145 ? 21.510 -31.091 -17.994 1.00 82.56 145 THR A C 1
ATOM 1066 O O . THR A 1 145 ? 22.385 -31.926 -18.188 1.00 82.56 145 THR A O 1
ATOM 1069 N N . ARG A 1 146 ? 20.703 -30.659 -18.974 1.00 83.50 146 ARG A N 1
ATOM 1070 C CA . ARG A 1 146 ? 20.823 -31.144 -20.359 1.00 83.50 146 ARG A CA 1
ATOM 1071 C C . ARG A 1 146 ? 22.144 -30.737 -20.998 1.00 83.50 146 ARG A C 1
ATOM 1073 O O . ARG A 1 146 ? 22.767 -31.561 -21.653 1.00 83.50 146 ARG A O 1
ATOM 1080 N N . ASP A 1 147 ? 22.577 -29.499 -20.795 1.00 84.00 147 ASP A N 1
ATOM 1081 C CA . ASP A 1 147 ? 23.840 -29.019 -21.355 1.00 84.00 147 ASP A CA 1
ATOM 1082 C C . ASP A 1 147 ? 25.036 -29.758 -20.730 1.00 84.00 147 ASP A C 1
ATOM 1084 O O . ASP A 1 147 ? 25.971 -30.124 -21.438 1.00 84.00 147 ASP A O 1
ATOM 1088 N N . ALA A 1 148 ? 24.979 -30.072 -19.431 1.00 83.75 148 ALA A N 1
ATOM 1089 C CA . ALA A 1 148 ? 25.997 -30.877 -18.757 1.00 83.75 148 ALA A CA 1
ATOM 1090 C C . ALA A 1 148 ? 26.039 -32.334 -19.256 1.00 83.75 148 ALA A C 1
ATOM 1092 O O . ALA A 1 148 ? 27.125 -32.879 -19.442 1.00 83.75 148 ALA A O 1
ATOM 1093 N N . GLU A 1 149 ? 24.883 -32.955 -19.514 1.00 87.56 149 GLU A N 1
ATOM 1094 C CA . GLU A 1 149 ? 24.809 -34.297 -20.113 1.00 87.56 149 GLU A CA 1
ATOM 1095 C C . GLU A 1 149 ? 25.383 -3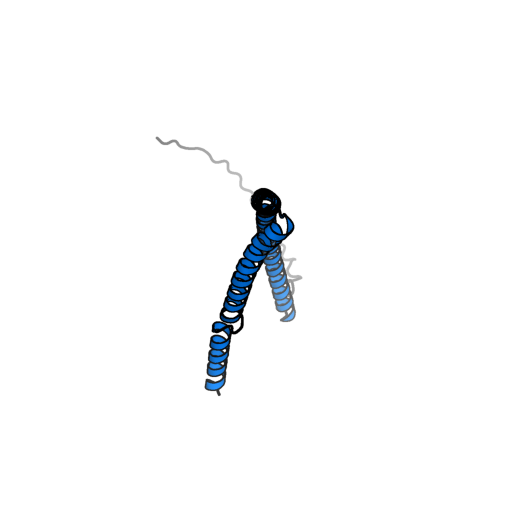4.322 -21.535 1.00 87.56 149 GLU A C 1
ATOM 1097 O O . GLU A 1 149 ? 26.104 -35.252 -21.890 1.00 87.56 149 GLU A O 1
ATOM 1102 N N . LEU A 1 150 ? 25.115 -33.291 -22.341 1.00 83.69 150 LEU A N 1
ATOM 1103 C CA . LEU A 1 150 ? 25.638 -33.190 -23.707 1.00 83.69 150 LEU A CA 1
ATOM 1104 C C . LEU A 1 150 ? 27.159 -32.989 -23.744 1.00 83.69 150 LEU A C 1
ATOM 1106 O O . LEU A 1 150 ? 27.812 -33.507 -24.645 1.00 83.69 150 LEU A O 1
ATOM 1110 N N . VAL A 1 151 ? 27.724 -32.268 -22.772 1.00 82.38 151 VAL A N 1
ATOM 1111 C CA . VAL A 1 151 ? 29.180 -32.090 -22.641 1.00 82.38 151 VAL A CA 1
ATOM 1112 C C . VAL A 1 151 ? 29.849 -33.354 -22.091 1.00 82.38 151 VAL A C 1
ATOM 1114 O O . VAL A 1 151 ? 30.906 -33.735 -22.577 1.00 82.38 151 VAL A O 1
ATOM 1117 N N . GLY A 1 152 ? 29.229 -34.034 -21.120 1.00 77.12 152 GLY A N 1
ATOM 1118 C CA . GLY A 1 152 ? 29.780 -35.248 -20.507 1.00 77.12 152 GLY A CA 1
ATOM 1119 C C . GLY A 1 152 ? 29.670 -36.515 -21.364 1.00 77.12 152 GLY A C 1
ATOM 1120 O O . GLY A 1 152 ? 30.443 -37.440 -21.160 1.00 77.12 152 GLY A O 1
ATOM 1121 N N . ALA A 1 153 ? 28.738 -36.573 -22.319 1.00 71.00 153 ALA A N 1
ATOM 1122 C CA . ALA A 1 153 ? 28.610 -37.686 -23.267 1.00 71.00 153 ALA A CA 1
ATOM 1123 C C . ALA A 1 153 ? 29.528 -37.555 -24.502 1.00 71.00 153 ALA A C 1
ATOM 1125 O O . ALA A 1 153 ? 29.521 -38.436 -25.362 1.00 71.00 153 ALA A O 1
ATOM 1126 N N . GLY A 1 154 ? 30.253 -36.436 -24.622 1.00 66.19 154 GLY A N 1
ATOM 1127 C CA . GLY A 1 154 ? 31.186 -36.151 -25.716 1.00 66.19 154 GLY A CA 1
ATOM 1128 C C . GLY A 1 154 ? 32.655 -36.485 -25.422 1.00 66.19 154 GLY A C 1
ATOM 1129 O O . GLY A 1 154 ? 33.481 -36.287 -26.313 1.00 66.19 154 GLY A O 1
ATOM 1130 N N . GLU A 1 155 ? 32.962 -36.973 -24.216 1.00 51.66 155 GLU A N 1
ATOM 1131 C CA . GLU A 1 155 ? 34.265 -37.519 -23.783 1.00 51.66 155 GLU A CA 1
ATOM 1132 C C . GLU A 1 155 ? 34.190 -39.052 -23.692 1.00 51.66 155 GLU A C 1
ATOM 1134 O O . GLU A 1 155 ? 35.178 -39.717 -24.080 1.00 51.66 155 GLU A O 1
#

Radius of gyration: 39.76 Å; chains: 1; bounding box: 77×52×107 Å

pLDDT: mean 81.39, std 16.38, range [46.19, 98.5]

Foldseek 3Di:
DDDDDDDDDDDDDDDDDDPPPVPPPDDPPVPVCPPVNVVVVVVVVVVVVVVVVVVVVVVVVVVVVVVVVVVCVVVVVVVVCVVVVVVVVLQVQLVVVCVVVVHSPVSCCVSVVVVVVVVVVVVVVVVVVCVVPPDDPPVVVVVVVVVVVVVVVVD